Protein AF-G7VGV4-F1 (afdb_monomer_lite)

Secondary structure (DSSP, 8-state):
---HHHHHHHHHHHHHHHHHHHHHHHHHHHHHHHHT-SSS----HHHHHHHHHHHHHHHHHHHHHHHHHHHHHHHHHHTT-

Organism: NCBI:txid1104324

Sequence (81 aa):
MPRRGVSRIGILIALGFLLLFFSLFIAFQQSYRQAHCGEGRCVDPLFVLVALFLLIAGAVILLYSVTIFINVKIEENLKRT

pLDDT: mean 86.34, std 12.39, range [39.88, 97.12]

Foldseek 3Di:
DPDPVVVVLVVLLVQLVVLLVQLVVLVVVQVVQCVPDPDNHDRDVVSNVSSVVSNVSSVVSNVVSVVVVVVVVVVVVVVVD

Radius of gyration: 18.88 Å; chains: 1; bounding box: 41×18×56 Å

Structure (mmCIF, N/CA/C/O backbone):
data_AF-G7VGV4-F1
#
_entry.id   AF-G7VGV4-F1
#
loop_
_atom_site.group_PDB
_atom_site.id
_atom_si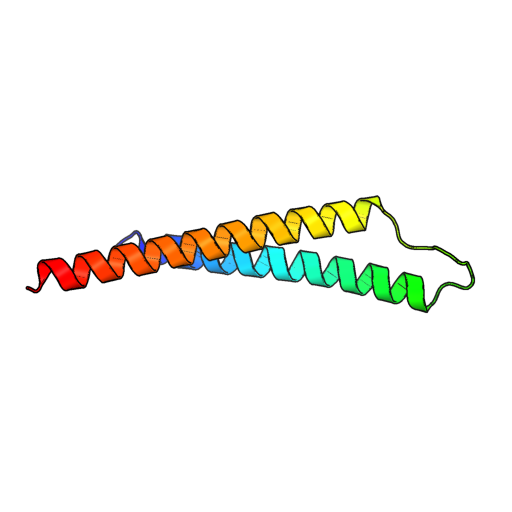te.type_symbol
_atom_site.label_atom_id
_atom_site.label_alt_id
_atom_site.label_comp_id
_atom_site.label_asym_id
_atom_site.label_entity_id
_atom_site.label_seq_id
_atom_site.pdbx_PDB_ins_code
_atom_site.Cartn_x
_atom_site.Cartn_y
_atom_site.Cartn_z
_atom_site.occupancy
_atom_site.B_iso_or_equiv
_atom_site.auth_seq_id
_atom_site.auth_comp_id
_atom_site.auth_asym_id
_atom_site.auth_atom_id
_atom_site.pdbx_PDB_model_num
ATOM 1 N N . MET A 1 1 ? -9.375 -5.153 31.911 1.00 39.88 1 MET A N 1
ATOM 2 C CA . MET A 1 1 ? -9.044 -6.322 31.063 1.00 39.88 1 MET A CA 1
ATOM 3 C C . MET A 1 1 ? -8.548 -5.822 29.712 1.00 39.88 1 MET A C 1
ATOM 5 O O . MET A 1 1 ? -9.258 -5.013 29.118 1.00 39.88 1 MET A O 1
ATOM 9 N N . PRO A 1 2 ? -7.365 -6.235 29.221 1.00 45.50 2 PRO A N 1
ATOM 10 C CA . PRO A 1 2 ? -6.934 -5.870 27.876 1.00 45.50 2 PRO A CA 1
ATOM 11 C C . PRO A 1 2 ? -7.918 -6.486 26.874 1.00 45.50 2 PRO A C 1
ATOM 13 O O . PRO A 1 2 ? -8.097 -7.704 26.821 1.00 45.50 2 PRO A O 1
ATOM 16 N N . ARG A 1 3 ? -8.630 -5.642 26.120 1.00 59.12 3 ARG A N 1
ATOM 17 C CA . ARG A 1 3 ? -9.572 -6.092 25.089 1.00 59.12 3 ARG A CA 1
ATOM 18 C C . ARG A 1 3 ? -8.765 -6.815 24.009 1.00 59.12 3 ARG A C 1
ATOM 20 O O . ARG A 1 3 ? -8.024 -6.169 23.274 1.00 59.12 3 ARG A O 1
ATOM 27 N N . ARG A 1 4 ? -8.927 -8.138 23.872 1.00 54.50 4 ARG A N 1
ATOM 28 C CA . ARG A 1 4 ? -8.284 -8.968 22.824 1.00 54.50 4 ARG A CA 1
ATOM 29 C C . ARG A 1 4 ? -8.443 -8.400 21.396 1.00 54.50 4 ARG A C 1
ATOM 31 O O . ARG A 1 4 ? -7.645 -8.728 20.526 1.00 54.50 4 ARG A O 1
ATOM 38 N N . GLY A 1 5 ? -9.426 -7.526 21.155 1.00 55.53 5 GLY A N 1
ATOM 39 C CA . GLY A 1 5 ? -9.619 -6.816 19.884 1.00 55.53 5 GLY A CA 1
ATOM 40 C C . GLY A 1 5 ? -8.558 -5.757 19.547 1.00 55.53 5 GLY A C 1
ATOM 41 O O . GLY A 1 5 ? -8.294 -5.537 18.370 1.00 55.53 5 GLY A O 1
ATOM 42 N N . VAL A 1 6 ? -7.890 -5.149 20.535 1.00 62.91 6 VAL A N 1
ATOM 43 C CA . VAL A 1 6 ? -6.914 -4.060 20.300 1.00 62.91 6 VAL A CA 1
ATOM 44 C C . VAL A 1 6 ? -5.663 -4.570 19.577 1.00 62.91 6 VAL A C 1
ATOM 46 O O . VAL A 1 6 ? -5.166 -3.920 18.662 1.00 62.91 6 VAL A O 1
ATOM 49 N N . SER A 1 7 ? -5.199 -5.777 19.921 1.00 67.88 7 SER A N 1
ATOM 50 C CA . SER A 1 7 ? -4.044 -6.409 19.266 1.00 67.88 7 SER A CA 1
ATOM 51 C C . SER A 1 7 ? -4.308 -6.720 17.786 1.00 67.88 7 SER A C 1
ATOM 53 O O . SER A 1 7 ? -3.431 -6.508 16.953 1.00 67.88 7 SER A O 1
ATOM 55 N N . ARG A 1 8 ? -5.528 -7.149 17.433 1.00 77.00 8 ARG A N 1
ATOM 56 C CA . ARG A 1 8 ? -5.895 -7.456 16.039 1.00 77.00 8 ARG A CA 1
ATOM 57 C C . ARG A 1 8 ? -5.980 -6.204 15.168 1.00 77.00 8 ARG A C 1
ATOM 5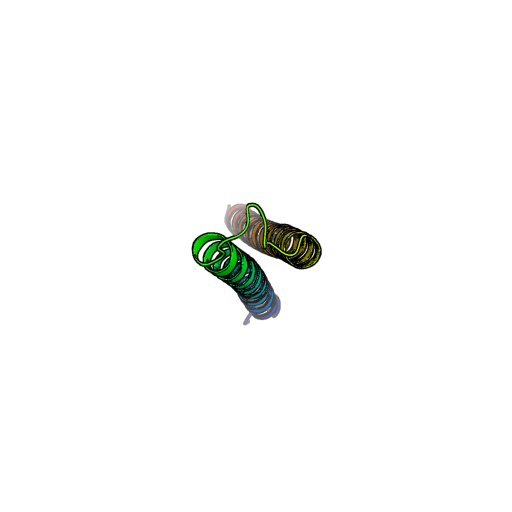9 O O . ARG A 1 8 ? -5.540 -6.242 14.027 1.00 77.00 8 ARG A O 1
ATOM 66 N N . ILE A 1 9 ? -6.493 -5.099 15.711 1.00 81.88 9 ILE A N 1
ATOM 67 C CA . ILE A 1 9 ? -6.560 -3.815 14.996 1.00 81.88 9 ILE A CA 1
ATOM 68 C C . ILE A 1 9 ? -5.150 -3.307 14.677 1.00 81.88 9 ILE A C 1
ATOM 70 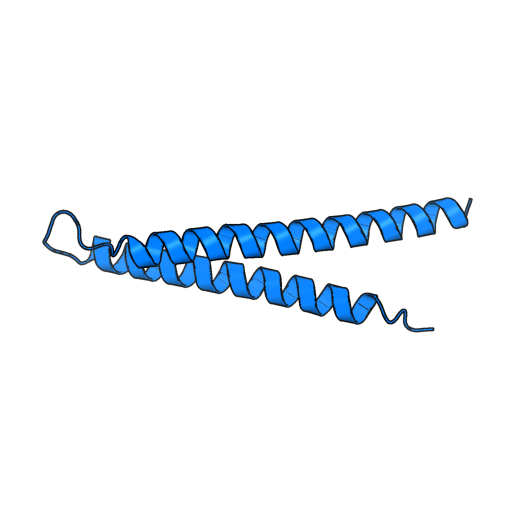O O . ILE A 1 9 ? -4.894 -2.908 13.546 1.00 81.88 9 ILE A O 1
ATOM 74 N N . GLY A 1 10 ? -4.214 -3.392 15.630 1.00 84.06 10 GLY A N 1
ATOM 75 C CA . GLY A 1 10 ? -2.817 -3.012 15.391 1.00 84.06 10 GLY A CA 1
ATOM 76 C C . GLY A 1 10 ? -2.165 -3.813 14.257 1.00 84.06 10 GLY A C 1
ATOM 77 O O . GLY A 1 10 ? -1.488 -3.235 13.411 1.00 84.06 10 GLY A O 1
ATOM 78 N N . ILE A 1 11 ? -2.431 -5.123 14.190 1.00 88.69 11 ILE A N 1
ATOM 79 C CA . ILE A 1 11 ? -1.944 -5.991 13.105 1.00 88.69 11 ILE A CA 1
ATOM 80 C C . ILE A 1 11 ? -2.563 -5.598 11.758 1.00 88.69 11 ILE A C 1
ATOM 82 O O . ILE A 1 11 ? -1.842 -5.512 10.769 1.00 88.69 11 ILE A O 1
ATOM 86 N N . LEU A 1 12 ? -3.873 -5.330 11.707 1.00 90.31 12 LEU A N 1
ATOM 87 C CA . LEU A 1 12 ? -4.550 -4.905 10.475 1.00 90.31 12 LEU A CA 1
ATOM 88 C C . LEU A 1 12 ? -4.009 -3.569 9.960 1.00 90.31 12 LEU A C 1
ATOM 90 O O . LEU A 1 12 ? -3.758 -3.431 8.766 1.00 90.31 12 LEU A O 1
ATOM 94 N N . ILE A 1 13 ? -3.764 -2.613 10.857 1.00 91.12 13 ILE A N 1
ATOM 95 C CA . ILE A 1 13 ? -3.164 -1.324 10.505 1.00 91.12 13 ILE A CA 1
ATOM 96 C C . ILE A 1 13 ? -1.748 -1.526 9.955 1.00 91.12 13 ILE A C 1
ATOM 98 O O . ILE A 1 13 ? -1.435 -1.019 8.879 1.00 91.12 13 ILE A O 1
ATOM 102 N N . ALA A 1 14 ? -0.909 -2.300 10.652 1.00 92.88 14 ALA A N 1
ATOM 103 C CA . ALA A 1 14 ? 0.452 -2.591 10.206 1.00 92.88 14 ALA A CA 1
ATOM 104 C C . ALA A 1 14 ? 0.467 -3.288 8.836 1.00 92.88 14 ALA A C 1
ATOM 106 O O . ALA A 1 14 ? 1.244 -2.911 7.961 1.00 92.88 14 ALA A O 1
ATOM 107 N N . LEU A 1 15 ? -0.431 -4.255 8.622 1.00 94.88 15 LEU A N 1
ATOM 108 C CA . LEU A 1 15 ? -0.587 -4.947 7.345 1.00 94.88 15 LEU A CA 1
ATOM 109 C C . LEU A 1 15 ? -1.042 -3.992 6.233 1.00 94.88 15 LEU A C 1
ATOM 111 O O . LEU A 1 15 ? -0.489 -4.025 5.138 1.00 94.88 15 LEU A O 1
ATOM 115 N N . GLY A 1 16 ? -2.009 -3.115 6.510 1.00 93.31 16 GLY A N 1
ATOM 116 C CA . GLY A 1 16 ? -2.473 -2.108 5.557 1.00 93.31 16 GLY A CA 1
ATOM 117 C C . GLY A 1 16 ? -1.346 -1.171 5.113 1.00 93.31 16 GLY A C 1
ATOM 118 O O . GLY A 1 16 ? -1.134 -0.986 3.915 1.00 93.31 16 GLY A O 1
ATOM 119 N N . PHE A 1 17 ? -0.561 -0.651 6.061 1.00 95.19 17 PHE A N 1
ATOM 120 C CA . PHE A 1 17 ? 0.613 0.171 5.751 1.00 95.19 17 PHE A CA 1
ATOM 121 C C . PHE A 1 17 ? 1.698 -0.596 4.993 1.00 95.19 17 PHE A C 1
ATOM 123 O O . PHE A 1 17 ? 2.300 -0.038 4.077 1.00 95.19 17 PHE A O 1
ATOM 130 N N . LEU A 1 18 ? 1.927 -1.867 5.326 1.00 96.81 18 LEU A N 1
ATOM 131 C CA . LEU A 1 18 ? 2.879 -2.715 4.611 1.00 96.81 18 LEU A CA 1
ATOM 132 C C . LEU A 1 18 ? 2.494 -2.862 3.131 1.00 96.81 18 LEU A C 1
ATOM 134 O O . LEU A 1 18 ? 3.342 -2.711 2.254 1.00 96.81 18 LEU A O 1
ATOM 138 N N . LEU A 1 19 ? 1.213 -3.109 2.839 1.00 95.50 19 LEU A N 1
ATOM 139 C CA . LEU A 1 19 ? 0.715 -3.220 1.464 1.00 95.50 19 LEU A CA 1
ATOM 140 C C . LEU A 1 19 ? 0.855 -1.901 0.694 1.00 95.50 19 LEU A C 1
ATOM 142 O O . LEU A 1 19 ? 1.300 -1.909 -0.454 1.00 95.50 19 LEU A O 1
ATOM 146 N N . LEU A 1 20 ? 0.541 -0.768 1.334 1.00 94.88 20 LEU A N 1
ATOM 147 C CA . LEU A 1 20 ? 0.762 0.555 0.742 1.00 94.88 20 LEU A CA 1
ATOM 148 C C . LEU A 1 20 ? 2.243 0.806 0.441 1.00 94.88 20 LEU A C 1
ATOM 150 O O . LEU A 1 20 ? 2.572 1.301 -0.636 1.00 94.88 20 LEU A O 1
ATOM 154 N N . PHE A 1 21 ? 3.133 0.436 1.364 1.00 96.62 21 PHE A N 1
ATOM 155 C CA . PHE A 1 21 ? 4.573 0.566 1.177 1.00 96.62 21 PHE A CA 1
ATOM 156 C C . PHE A 1 21 ? 5.053 -0.247 -0.028 1.00 96.62 21 PHE A C 1
ATOM 158 O O . PHE A 1 21 ? 5.744 0.294 -0.889 1.00 96.62 21 PHE A O 1
ATOM 165 N N . PHE A 1 22 ? 4.639 -1.513 -0.148 1.00 96.38 22 PHE A N 1
ATOM 166 C CA . PHE A 1 22 ? 4.997 -2.342 -1.302 1.00 96.38 22 PHE A CA 1
ATOM 167 C C . PHE A 1 22 ? 4.430 -1.803 -2.618 1.00 96.38 22 PHE A C 1
ATOM 169 O O . PHE A 1 22 ? 5.145 -1.775 -3.618 1.00 96.38 22 PHE A O 1
ATOM 176 N N . SER A 1 23 ? 3.184 -1.325 -2.622 1.00 96.44 23 SER A N 1
ATOM 177 C CA . SER A 1 23 ? 2.598 -0.656 -3.787 1.00 96.44 23 SER A CA 1
ATOM 178 C C . SER A 1 23 ? 3.447 0.537 -4.237 1.00 96.44 23 SER A C 1
ATOM 180 O O . SER A 1 23 ? 3.808 0.642 -5.410 1.00 96.44 23 SER A O 1
ATOM 182 N N . LEU A 1 24 ? 3.783 1.434 -3.306 1.00 95.25 24 LEU A N 1
ATOM 183 C CA . LEU A 1 24 ? 4.597 2.619 -3.585 1.00 95.25 24 LEU A CA 1
ATOM 184 C C . LEU A 1 24 ? 6.002 2.244 -4.051 1.00 95.25 24 LEU A C 1
ATOM 186 O O . LEU A 1 24 ? 6.518 2.852 -4.983 1.00 95.25 24 LEU A O 1
ATOM 190 N N . PHE A 1 25 ? 6.602 1.221 -3.446 1.00 96.50 25 PHE A N 1
ATOM 191 C CA . PHE A 1 25 ? 7.916 0.726 -3.830 1.00 96.50 25 PHE A CA 1
ATOM 192 C C . PHE A 1 25 ? 7.937 0.234 -5.283 1.00 96.50 25 PHE A C 1
ATOM 194 O O . PHE A 1 25 ? 8.822 0.614 -6.050 1.00 96.50 25 PHE A O 1
ATOM 201 N N . ILE A 1 26 ? 6.938 -0.556 -5.691 1.00 94.31 26 ILE A N 1
ATOM 202 C CA . ILE A 1 26 ? 6.818 -1.029 -7.076 1.00 94.31 26 ILE A CA 1
ATOM 203 C C . ILE A 1 26 ? 6.592 0.151 -8.023 1.00 94.31 26 ILE A C 1
ATOM 205 O O . ILE A 1 26 ? 7.272 0.251 -9.044 1.00 94.31 26 ILE A O 1
ATOM 209 N N . ALA A 1 27 ? 5.684 1.069 -7.680 1.00 93.56 27 ALA A N 1
ATOM 210 C CA . ALA A 1 27 ? 5.426 2.257 -8.490 1.00 93.56 27 ALA A CA 1
ATOM 211 C C . ALA A 1 27 ? 6.696 3.106 -8.674 1.00 93.56 27 ALA A C 1
ATOM 213 O O . ALA A 1 27 ? 6.991 3.549 -9.786 1.00 93.56 27 ALA A O 1
ATOM 214 N N . PHE A 1 28 ? 7.489 3.277 -7.613 1.00 94.25 28 PHE A N 1
ATOM 215 C CA . PHE A 1 28 ? 8.757 3.997 -7.662 1.00 94.25 28 PHE A CA 1
ATOM 216 C C . PHE A 1 28 ? 9.790 3.286 -8.542 1.00 94.25 28 PHE A C 1
ATOM 218 O O . PHE A 1 28 ? 10.410 3.932 -9.384 1.00 94.25 28 PHE A O 1
ATOM 225 N N . GLN A 1 29 ? 9.938 1.961 -8.425 1.00 94.44 29 GLN A N 1
ATOM 226 C CA . GLN A 1 29 ? 10.840 1.204 -9.298 1.00 94.44 29 GLN A CA 1
ATOM 227 C C . GLN A 1 29 ? 10.450 1.306 -10.775 1.00 94.44 29 GLN A C 1
ATOM 229 O O . GLN A 1 29 ? 11.316 1.516 -11.622 1.00 94.44 29 GLN A O 1
ATOM 234 N N . GLN A 1 30 ? 9.159 1.191 -11.092 1.00 92.25 30 GLN A N 1
ATOM 235 C CA . GLN A 1 30 ? 8.670 1.315 -12.467 1.00 92.25 30 GLN A CA 1
ATOM 236 C C . GLN A 1 30 ? 8.872 2.737 -13.010 1.00 92.25 30 GLN A C 1
ATOM 238 O O . GLN A 1 30 ? 9.278 2.910 -14.157 1.00 92.25 30 GLN A O 1
ATOM 243 N N . SER A 1 31 ? 8.678 3.753 -12.164 1.00 90.56 31 SER A N 1
ATOM 244 C CA . SER A 1 31 ? 8.928 5.157 -12.517 1.00 90.56 31 SER A CA 1
ATOM 245 C C . SER A 1 31 ? 10.415 5.416 -12.768 1.00 90.56 31 SER A C 1
ATOM 247 O O . SER A 1 31 ? 10.772 6.065 -13.748 1.00 90.56 31 SER A O 1
ATOM 249 N N . TYR A 1 32 ? 11.291 4.857 -11.926 1.00 92.44 32 TYR A N 1
ATOM 250 C CA . TYR A 1 32 ? 12.739 4.941 -12.098 1.00 92.44 32 TYR A CA 1
ATOM 251 C C . TYR A 1 32 ? 13.189 4.273 -13.401 1.00 92.44 32 TYR A C 1
ATOM 253 O O . TYR A 1 32 ? 13.938 4.880 -14.166 1.00 92.44 32 TYR A O 1
ATOM 261 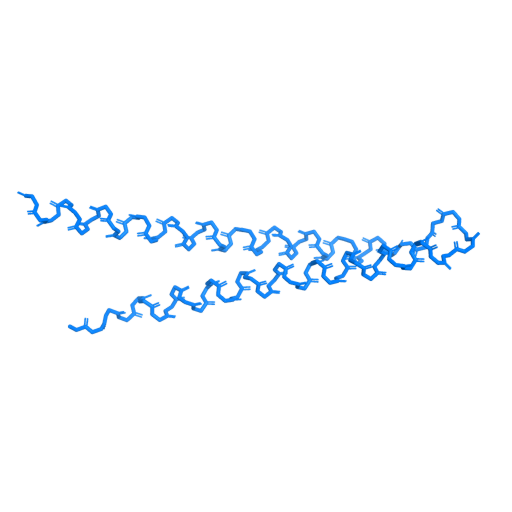N N . ARG A 1 33 ? 12.691 3.062 -13.692 1.00 89.12 33 ARG A N 1
ATOM 262 C CA . ARG A 1 33 ? 12.975 2.357 -14.952 1.00 89.12 33 ARG A CA 1
ATOM 263 C C . ARG A 1 33 ? 12.524 3.159 -16.166 1.00 89.12 33 ARG A C 1
ATOM 265 O O . ARG A 1 33 ? 13.302 3.307 -17.098 1.00 89.12 33 ARG A O 1
ATOM 272 N N . GLN A 1 34 ? 11.315 3.719 -16.140 1.00 89.25 34 GLN A N 1
ATOM 273 C CA . GLN A 1 34 ? 10.811 4.550 -17.234 1.00 89.25 34 GLN A CA 1
ATOM 274 C C . GLN A 1 34 ? 11.654 5.816 -17.433 1.00 89.25 34 GLN A C 1
ATOM 276 O O . GLN A 1 34 ? 11.894 6.205 -18.570 1.00 89.25 34 GLN A O 1
ATOM 281 N N . ALA A 1 35 ? 12.125 6.443 -16.351 1.00 88.75 35 ALA A N 1
ATOM 282 C CA . ALA A 1 35 ? 12.948 7.650 -16.422 1.00 88.75 35 ALA A CA 1
ATOM 283 C C . ALA A 1 35 ? 14.364 7.402 -16.976 1.00 88.75 35 ALA A C 1
ATOM 285 O O . ALA A 1 35 ? 14.966 8.319 -17.524 1.00 88.75 35 ALA A O 1
ATOM 286 N N . HIS A 1 36 ? 14.892 6.181 -16.838 1.00 89.00 36 HIS A N 1
ATOM 287 C CA . HIS A 1 36 ? 16.239 5.805 -17.292 1.00 89.00 36 HIS A CA 1
ATOM 288 C C . HIS A 1 36 ? 16.227 4.965 -18.573 1.00 89.00 36 HIS A C 1
ATOM 290 O O . HIS A 1 36 ? 17.261 4.422 -18.963 1.00 89.00 36 HIS A O 1
ATOM 296 N N . CYS A 1 37 ? 15.072 4.838 -19.228 1.00 85.00 37 CYS A N 1
ATOM 297 C CA . CYS A 1 37 ? 14.975 4.098 -20.473 1.00 85.00 37 CYS A CA 1
ATOM 298 C C . CYS A 1 37 ? 15.156 5.015 -21.685 1.00 85.00 37 CYS A C 1
ATOM 300 O O . CYS A 1 37 ? 14.604 6.111 -21.729 1.00 85.00 37 CYS A O 1
ATOM 302 N N . GLY A 1 38 ? 15.910 4.548 -22.683 1.00 77.88 38 GLY A N 1
ATOM 303 C CA . GLY A 1 38 ? 16.067 5.242 -23.967 1.00 77.88 38 GLY A CA 1
ATOM 304 C C . GLY A 1 38 ? 14.898 5.031 -24.938 1.00 77.88 38 GLY A C 1
ATOM 305 O O . GLY A 1 38 ? 14.838 5.689 -25.972 1.00 77.88 38 GLY A O 1
ATOM 306 N N . GLU A 1 39 ? 13.975 4.120 -24.621 1.00 77.81 39 GLU A N 1
ATOM 307 C CA . GLU A 1 39 ? 12.795 3.812 -25.431 1.00 77.81 39 GLU A CA 1
ATOM 308 C C . GLU A 1 39 ? 11.541 4.506 -24.880 1.00 77.81 39 GLU A C 1
ATOM 310 O O . GLU A 1 39 ? 11.453 4.846 -23.701 1.00 77.81 39 GLU A O 1
ATOM 315 N N . GLY A 1 40 ? 10.521 4.683 -25.727 1.00 71.50 40 GLY A N 1
ATOM 316 C CA . GLY A 1 40 ? 9.293 5.389 -25.345 1.00 71.50 40 GLY A CA 1
ATOM 317 C C . GLY A 1 40 ? 8.502 4.732 -24.204 1.00 71.50 40 GLY A C 1
ATOM 318 O O . GLY A 1 40 ? 7.725 5.415 -23.532 1.00 71.50 40 GLY A O 1
ATOM 319 N N . ARG A 1 41 ? 8.669 3.423 -23.951 1.00 77.06 41 ARG A N 1
ATOM 320 C CA . ARG A 1 41 ? 7.923 2.714 -22.900 1.00 77.06 41 ARG A CA 1
ATOM 321 C C . ARG A 1 41 ? 8.640 1.451 -22.413 1.00 77.06 41 ARG A C 1
ATOM 323 O O . ARG A 1 41 ? 8.692 0.465 -23.133 1.00 77.06 41 ARG A O 1
ATOM 330 N N . CYS A 1 42 ? 9.096 1.474 -21.162 1.00 83.69 42 CYS A N 1
ATOM 331 C CA . CYS A 1 42 ? 9.804 0.362 -20.509 1.00 83.69 42 CYS A CA 1
ATOM 332 C C . CYS A 1 42 ? 9.149 -0.077 -19.193 1.00 83.69 42 CYS A C 1
ATOM 334 O O . CYS A 1 42 ? 9.706 -0.878 -18.446 1.00 83.69 42 CYS A O 1
ATOM 336 N N . VAL A 1 43 ? 7.968 0.470 -18.890 1.00 85.25 43 VAL A N 1
ATOM 337 C CA . VAL A 1 43 ? 7.154 0.039 -17.752 1.00 85.25 43 VAL A CA 1
ATOM 338 C C . VAL A 1 43 ? 6.527 -1.317 -18.040 1.00 85.25 43 VAL A C 1
ATOM 340 O O . VAL A 1 43 ? 5.811 -1.481 -19.029 1.00 85.25 43 VAL A O 1
ATOM 343 N N . ASP A 1 44 ? 6.700 -2.239 -17.101 1.00 88.94 44 ASP A N 1
ATOM 344 C CA . ASP A 1 44 ? 6.040 -3.536 -17.111 1.00 88.94 44 ASP A CA 1
ATOM 345 C C . ASP A 1 44 ? 4.583 -3.392 -16.626 1.00 88.94 44 ASP A C 1
ATOM 347 O O . ASP A 1 44 ? 4.341 -3.168 -15.431 1.00 88.94 44 ASP A O 1
ATOM 351 N N . PRO A 1 45 ? 3.574 -3.551 -17.503 1.00 88.12 45 PRO A N 1
ATOM 352 C CA . PRO A 1 45 ? 2.175 -3.300 -17.148 1.00 88.12 45 PRO A CA 1
ATOM 353 C C . PRO A 1 45 ? 1.659 -4.245 -16.055 1.00 88.12 45 PRO A C 1
ATOM 355 O O . PRO A 1 45 ? 0.796 -3.868 -15.264 1.00 88.12 45 PRO A O 1
ATOM 358 N N . LEU A 1 46 ? 2.214 -5.456 -15.964 1.00 93.50 46 LEU A N 1
ATOM 359 C CA . LEU A 1 46 ? 1.843 -6.433 -14.945 1.00 93.50 46 LEU A CA 1
ATOM 360 C C . LEU A 1 46 ? 2.235 -5.966 -13.536 1.00 93.50 46 LEU A C 1
ATOM 362 O O . LEU A 1 46 ? 1.429 -6.063 -12.615 1.00 93.50 46 LEU A O 1
ATOM 366 N N . PHE A 1 47 ? 3.427 -5.385 -13.367 1.00 90.81 47 PHE A N 1
ATOM 367 C CA . PHE A 1 47 ? 3.851 -4.842 -12.074 1.00 90.81 47 PHE A CA 1
ATOM 368 C C . PHE A 1 47 ? 3.038 -3.610 -11.670 1.00 90.81 47 PHE A C 1
ATOM 370 O O . PHE A 1 47 ? 2.745 -3.436 -10.489 1.00 90.81 47 PHE A O 1
ATOM 377 N N . VAL A 1 48 ? 2.607 -2.793 -12.636 1.00 91.69 48 VAL A N 1
ATOM 378 C CA . VAL A 1 48 ? 1.694 -1.670 -12.372 1.00 91.69 48 VAL A CA 1
ATOM 379 C C . VAL A 1 48 ? 0.336 -2.166 -11.877 1.00 91.69 48 VAL A C 1
ATOM 381 O O . VAL A 1 48 ? -0.188 -1.629 -10.903 1.00 91.69 48 VAL A O 1
ATOM 384 N N . LEU A 1 49 ? -0.217 -3.216 -12.493 1.00 95.12 49 LEU A N 1
ATOM 385 C CA . LEU A 1 49 ? -1.463 -3.832 -12.027 1.00 95.12 49 LEU A CA 1
ATOM 386 C C . LEU A 1 49 ? -1.316 -4.408 -10.615 1.00 95.12 49 LEU A C 1
ATOM 388 O O . LEU A 1 49 ? -2.182 -4.184 -9.773 1.00 95.12 49 LEU A O 1
ATOM 392 N N . VAL A 1 50 ? -0.208 -5.097 -10.327 1.00 94.88 50 VAL A N 1
ATOM 393 C CA . VAL A 1 50 ? 0.079 -5.610 -8.977 1.00 94.88 50 VAL A CA 1
ATOM 394 C C . VAL A 1 50 ? 0.150 -4.468 -7.960 1.00 94.88 50 VAL A C 1
ATOM 396 O O . VAL A 1 50 ? -0.480 -4.561 -6.907 1.00 94.88 50 VAL A O 1
ATOM 399 N N . ALA A 1 51 ? 0.849 -3.374 -8.276 1.00 94.12 51 ALA A N 1
ATOM 400 C CA . ALA A 1 51 ? 0.902 -2.196 -7.412 1.00 94.12 51 ALA A CA 1
ATOM 401 C C . ALA A 1 51 ? -0.499 -1.614 -7.166 1.00 94.12 51 ALA A C 1
ATOM 403 O O . ALA A 1 51 ? -0.858 -1.344 -6.024 1.00 94.12 51 ALA A O 1
ATOM 404 N N . LEU A 1 52 ? -1.329 -1.506 -8.208 1.00 95.06 52 LEU A N 1
ATOM 405 C CA . LEU A 1 52 ? -2.705 -1.026 -8.084 1.00 95.06 52 LEU A CA 1
ATOM 406 C C . LEU A 1 52 ? -3.551 -1.916 -7.159 1.00 95.06 52 LEU A C 1
ATOM 408 O O . LEU A 1 52 ? -4.256 -1.402 -6.292 1.00 95.06 52 LEU A O 1
ATOM 412 N N . PHE A 1 53 ? -3.467 -3.241 -7.293 1.00 96.56 53 PHE A N 1
ATOM 413 C CA . PHE A 1 53 ? -4.195 -4.156 -6.409 1.00 96.56 53 PHE A CA 1
ATOM 414 C C . PHE A 1 53 ? -3.713 -4.068 -4.959 1.00 96.56 53 PHE A C 1
ATOM 416 O O . PHE A 1 53 ? -4.539 -4.061 -4.045 1.00 96.56 53 PHE A O 1
ATOM 423 N N . LEU A 1 54 ? -2.401 -3.948 -4.738 1.00 96.06 54 LEU A N 1
ATOM 424 C CA . LEU A 1 54 ? -1.828 -3.749 -3.404 1.00 96.06 54 LEU A CA 1
ATOM 425 C C . LEU A 1 54 ? -2.284 -2.424 -2.783 1.00 96.06 54 LEU A C 1
ATOM 427 O O . LEU A 1 54 ? -2.632 -2.397 -1.602 1.00 96.06 54 LEU A O 1
ATOM 431 N N . LEU A 1 55 ? -2.340 -1.349 -3.576 1.00 95.56 55 LEU A N 1
ATOM 432 C CA . LEU A 1 55 ? -2.845 -0.043 -3.155 1.00 95.56 55 LEU A CA 1
ATOM 433 C C . LEU A 1 55 ? -4.296 -0.140 -2.679 1.00 95.56 55 LEU A C 1
ATOM 435 O O . LEU A 1 55 ? -4.616 0.307 -1.579 1.00 95.56 55 LEU A O 1
ATOM 439 N N . ILE A 1 56 ? -5.161 -0.754 -3.494 1.00 97.12 56 ILE A N 1
ATOM 440 C CA . ILE A 1 56 ? -6.584 -0.926 -3.183 1.00 97.12 56 ILE A CA 1
ATOM 441 C C . ILE A 1 56 ? -6.746 -1.786 -1.928 1.00 97.12 56 ILE A C 1
ATOM 443 O O . ILE A 1 56 ? -7.452 -1.391 -1.003 1.00 97.12 56 ILE A O 1
ATOM 447 N N . ALA A 1 57 ? -6.063 -2.931 -1.856 1.00 95.81 57 ALA A N 1
ATOM 448 C CA . ALA A 1 57 ? -6.140 -3.827 -0.705 1.00 95.81 57 ALA A CA 1
ATOM 449 C C . ALA A 1 57 ? -5.671 -3.140 0.590 1.00 95.81 57 ALA A C 1
ATOM 451 O O . ALA A 1 57 ? -6.365 -3.200 1.606 1.00 95.81 57 ALA A O 1
ATOM 452 N N . GLY A 1 58 ? -4.533 -2.438 0.550 1.00 94.56 58 GLY A N 1
ATOM 453 C CA . GLY A 1 58 ? -4.011 -1.681 1.688 1.00 94.56 58 GLY A CA 1
ATOM 454 C C . GLY A 1 58 ? -4.962 -0.571 2.140 1.00 94.56 58 GLY A C 1
ATOM 455 O O . GLY A 1 58 ? -5.261 -0.463 3.330 1.00 94.56 58 GLY A O 1
ATOM 456 N N . ALA A 1 59 ? -5.502 0.205 1.196 1.00 95.00 59 ALA A N 1
ATOM 457 C CA . ALA A 1 59 ? -6.457 1.273 1.483 1.00 95.00 59 ALA A CA 1
ATOM 458 C C . ALA A 1 59 ? -7.752 0.740 2.117 1.00 95.00 59 ALA A C 1
ATOM 460 O O . ALA A 1 59 ? -8.208 1.279 3.125 1.00 95.00 59 ALA A O 1
ATOM 461 N N . VAL A 1 60 ? -8.316 -0.347 1.580 1.00 96.62 60 VAL A N 1
ATOM 462 C CA . VAL A 1 60 ? -9.530 -0.978 2.121 1.00 96.62 60 VAL A CA 1
ATOM 463 C C . VAL A 1 60 ? -9.305 -1.476 3.550 1.00 96.62 60 VAL A C 1
ATOM 465 O O . VAL A 1 60 ? -10.141 -1.229 4.419 1.00 96.62 60 VAL A O 1
ATOM 468 N N . ILE A 1 61 ? -8.168 -2.122 3.829 1.00 94.12 61 ILE A N 1
ATOM 469 C CA . ILE A 1 61 ? -7.840 -2.612 5.177 1.00 94.12 61 ILE A CA 1
ATOM 470 C C . ILE A 1 61 ? -7.705 -1.455 6.174 1.00 94.12 61 ILE A C 1
ATOM 472 O O . ILE A 1 61 ? -8.206 -1.549 7.301 1.00 94.12 61 ILE A O 1
ATOM 476 N N . LEU A 1 62 ? -7.054 -0.357 5.781 1.00 93.69 62 LEU A N 1
ATOM 477 C CA . LEU A 1 62 ? -6.910 0.818 6.641 1.00 93.69 62 LEU A CA 1
ATOM 478 C C . LEU A 1 62 ? -8.258 1.486 6.908 1.00 93.69 62 LEU A C 1
ATOM 480 O O . LEU A 1 62 ? -8.570 1.759 8.066 1.00 93.69 62 LEU A O 1
ATOM 484 N N . LEU A 1 63 ? -9.081 1.684 5.873 1.00 94.62 63 LEU A N 1
ATOM 485 C CA . LEU A 1 63 ? -10.430 2.235 6.020 1.00 94.62 63 LEU A CA 1
ATOM 486 C C . LEU A 1 63 ? -11.269 1.381 6.971 1.00 94.62 63 LEU A C 1
ATOM 488 O O . LEU A 1 63 ? -11.835 1.904 7.927 1.00 94.62 63 LEU A O 1
ATOM 492 N N . TYR A 1 64 ? -11.269 0.062 6.776 1.00 92.38 64 TYR A N 1
ATOM 493 C CA . TYR A 1 64 ? -11.972 -0.872 7.651 1.00 92.38 64 TYR A CA 1
ATOM 494 C C . TYR A 1 64 ? -11.495 -0.782 9.109 1.00 92.38 64 TYR A C 1
ATOM 496 O O . TYR A 1 64 ? -12.304 -0.748 10.040 1.00 92.38 64 TYR A O 1
ATOM 504 N N . SER A 1 65 ? -10.179 -0.681 9.317 1.00 89.06 65 SER A N 1
ATOM 505 C CA . SER A 1 65 ? -9.585 -0.536 10.651 1.00 89.06 65 SER A CA 1
ATOM 506 C C . SER A 1 65 ? -10.024 0.764 11.336 1.00 89.06 65 SER A C 1
ATOM 508 O O . SER A 1 65 ? -10.358 0.753 12.523 1.00 89.06 65 SER A O 1
ATOM 510 N N . VAL A 1 66 ? -10.080 1.871 10.587 1.00 89.69 66 VAL A N 1
ATOM 511 C CA .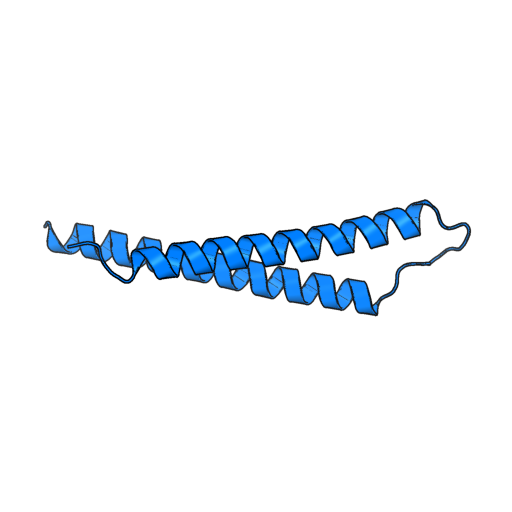 VAL A 1 66 ? -10.568 3.172 11.074 1.00 89.69 66 VAL A CA 1
ATOM 512 C C . VAL A 1 66 ? -12.055 3.102 11.420 1.00 89.69 66 VAL A C 1
ATOM 514 O O . VAL A 1 66 ? -12.449 3.553 12.494 1.00 89.69 66 VAL A O 1
ATOM 517 N N . THR A 1 67 ? -12.881 2.486 10.572 1.00 90.50 67 THR A N 1
ATOM 518 C CA . THR A 1 67 ? -14.319 2.325 10.831 1.00 90.50 67 THR A CA 1
ATOM 519 C C . THR A 1 67 ? -14.579 1.539 12.116 1.00 90.50 67 THR A C 1
ATOM 521 O O . THR A 1 67 ? -15.395 1.961 12.935 1.00 90.50 67 THR A O 1
ATOM 524 N N . ILE A 1 68 ? -13.855 0.436 12.348 1.00 88.06 68 ILE A N 1
ATOM 525 C CA . ILE A 1 68 ? -13.960 -0.320 13.606 1.00 88.06 68 ILE A CA 1
ATOM 526 C C . ILE A 1 68 ? -13.599 0.565 14.798 1.00 88.06 68 ILE A C 1
ATOM 528 O O . ILE A 1 68 ? -14.318 0.571 15.797 1.00 88.06 68 ILE A O 1
ATOM 532 N N . PHE A 1 69 ? -12.496 1.309 14.707 1.00 86.12 69 PHE A N 1
ATOM 533 C CA . PHE A 1 69 ? -12.053 2.176 15.794 1.00 86.12 69 PHE A CA 1
ATOM 534 C C . PHE A 1 69 ? -13.104 3.237 16.146 1.00 86.12 69 PHE A C 1
ATOM 536 O O . PHE A 1 69 ? -13.424 3.415 17.323 1.00 86.12 69 PHE A O 1
ATOM 543 N N . ILE A 1 70 ? -13.679 3.891 15.133 1.00 88.56 70 ILE A N 1
ATOM 544 C CA . ILE A 1 70 ? -14.744 4.886 15.305 1.00 88.56 70 ILE A CA 1
ATOM 545 C C . ILE A 1 70 ? -15.970 4.248 15.963 1.00 88.56 70 ILE A C 1
ATOM 547 O O . ILE A 1 70 ? -16.456 4.771 16.963 1.00 88.56 70 ILE A O 1
ATOM 551 N N . ASN A 1 71 ? -16.432 3.096 15.471 1.00 88.12 71 ASN A N 1
ATOM 552 C CA . ASN A 1 71 ? -17.603 2.411 16.025 1.00 88.12 71 ASN A CA 1
ATOM 553 C C . ASN A 1 71 ? -17.408 2.027 17.496 1.00 88.12 71 ASN A C 1
ATOM 555 O O . ASN A 1 71 ? -18.278 2.292 18.324 1.00 88.12 71 ASN A O 1
ATOM 559 N N . VAL A 1 72 ? -16.239 1.478 17.847 1.00 86.50 72 VAL A N 1
ATOM 560 C CA . VAL A 1 72 ? -15.904 1.158 19.244 1.00 86.50 72 VAL A CA 1
ATOM 561 C C . VAL A 1 72 ? -15.897 2.420 20.106 1.00 86.50 72 VAL A C 1
ATOM 563 O O . VAL A 1 72 ? -16.358 2.389 21.248 1.00 86.50 72 VAL A O 1
ATOM 566 N N . LYS A 1 73 ? -15.402 3.545 19.578 1.00 84.56 73 LYS A N 1
ATOM 567 C CA . LYS A 1 73 ? -15.397 4.816 20.306 1.00 84.56 73 LYS A CA 1
ATOM 568 C C . LYS A 1 73 ? -16.787 5.412 20.486 1.00 84.56 73 LYS A C 1
ATOM 570 O O . LYS A 1 73 ? -17.060 5.947 21.558 1.00 84.56 73 LYS A O 1
ATOM 575 N N . ILE A 1 74 ? -17.668 5.301 19.498 1.00 86.00 74 ILE A N 1
ATOM 576 C CA . ILE A 1 74 ? -19.066 5.731 19.620 1.00 86.00 74 ILE A CA 1
ATOM 577 C C . ILE A 1 74 ? -19.775 4.903 20.698 1.00 86.00 74 ILE A C 1
ATOM 579 O O . ILE A 1 74 ? -20.397 5.470 21.593 1.00 86.00 74 ILE A O 1
ATOM 583 N N . GLU A 1 75 ? -19.612 3.578 20.675 1.00 88.19 75 GLU A N 1
ATOM 584 C CA . GLU A 1 75 ? -20.216 2.678 21.663 1.00 88.19 75 GLU A CA 1
ATOM 585 C C . GLU A 1 75 ? -19.727 2.972 23.094 1.00 88.19 75 GLU A C 1
ATOM 587 O O . GLU A 1 75 ? -20.514 2.960 24.040 1.00 88.19 75 GLU A O 1
ATOM 592 N N . GLU A 1 76 ? -18.436 3.278 23.268 1.00 86.06 76 GLU A N 1
ATOM 593 C CA . GLU A 1 76 ? -17.877 3.678 24.566 1.00 86.06 76 GLU A CA 1
ATOM 594 C C . GLU A 1 76 ? -18.475 4.984 25.101 1.00 86.06 76 GLU A C 1
ATOM 596 O O . GLU A 1 76 ? -18.676 5.100 26.311 1.00 86.06 76 GLU A O 1
ATOM 601 N N . ASN A 1 77 ? -18.750 5.956 24.228 1.00 80.56 77 ASN A N 1
ATOM 602 C CA . ASN A 1 77 ? -19.342 7.233 24.630 1.00 80.56 77 ASN A CA 1
ATOM 603 C C . ASN A 1 77 ? -20.844 7.099 24.924 1.00 80.56 77 ASN A C 1
ATOM 605 O O . ASN A 1 77 ? -21.311 7.634 25.927 1.00 80.56 77 ASN A O 1
ATOM 609 N N . LEU A 1 78 ? -21.581 6.326 24.119 1.00 84.00 78 LEU A N 1
ATOM 610 C CA . LEU A 1 78 ? -23.009 6.073 24.341 1.00 84.00 78 LEU A CA 1
ATOM 611 C C . LEU A 1 78 ? -23.276 5.338 25.660 1.00 84.00 78 LEU A C 1
ATOM 613 O O . LEU A 1 78 ? -24.237 5.659 26.338 1.00 84.00 78 LEU A O 1
ATOM 617 N N . LYS A 1 79 ? -22.416 4.392 26.063 1.00 75.12 79 LYS A N 1
ATOM 618 C CA . LYS A 1 79 ? -22.571 3.654 27.335 1.00 75.12 79 LYS A CA 1
ATOM 619 C C . LYS A 1 79 ? -22.227 4.460 28.590 1.00 75.12 79 LYS A C 1
ATOM 621 O O . LYS A 1 79 ? -22.482 3.985 29.692 1.00 75.12 79 LYS A O 1
ATOM 626 N N . ARG A 1 80 ? -21.561 5.610 28.449 1.00 63.19 80 ARG A N 1
ATOM 627 C CA . ARG A 1 80 ? -21.238 6.502 29.576 1.00 63.19 80 ARG A CA 1
ATOM 628 C C . ARG A 1 80 ? -22.337 7.522 29.874 1.00 63.19 80 ARG A C 1
ATOM 630 O O . ARG A 1 80 ? -22.242 8.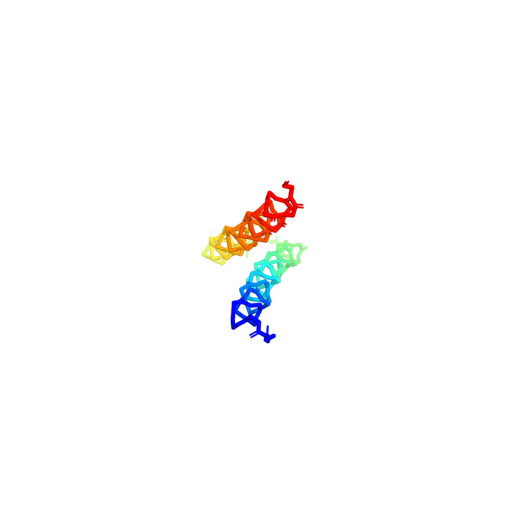171 30.912 1.00 63.19 80 ARG A O 1
ATOM 637 N N . THR A 1 81 ? -23.295 7.682 28.964 1.00 56.06 81 THR A N 1
ATOM 638 C CA . THR A 1 81 ? -24.436 8.598 29.094 1.00 56.06 81 THR A CA 1
ATOM 639 C C . THR A 1 81 ? -25.632 7.823 29.623 1.00 56.06 81 THR A C 1
ATOM 641 O O . THR A 1 81 ? -26.366 8.393 30.455 1.00 56.06 81 THR A O 1
#